Protein AF-A0A938BG58-F1 (afdb_monomer_lite)

pLDDT: mean 95.33, std 8.52, range [51.34, 98.62]

Radius of gyration: 13.66 Å; chains: 1; bounding box: 26×26×47 Å

Structure (mmCIF, N/CA/C/O backbone):
data_AF-A0A938BG58-F1
#
_entry.id   AF-A0A938BG58-F1
#
loop_
_atom_site.group_PDB
_atom_site.id
_atom_site.type_symbol
_atom_site.label_atom_id
_atom_site.label_alt_id
_atom_site.label_comp_id
_atom_site.label_asym_id
_atom_site.label_entity_id
_atom_site.label_seq_id
_atom_site.pdbx_PDB_ins_code
_atom_site.Cartn_x
_atom_site.Cartn_y
_atom_site.Cartn_z
_atom_site.occupancy
_atom_site.B_iso_or_equiv
_atom_site.auth_seq_id
_atom_site.auth_comp_id
_atom_site.auth_asym_id
_atom_site.auth_atom_id
_atom_site.pdbx_PDB_model_num
ATOM 1 N N . MET A 1 1 ? -12.414 11.896 26.233 1.00 51.34 1 MET A N 1
ATOM 2 C CA . MET A 1 1 ? -12.316 11.020 25.038 1.00 51.34 1 MET A CA 1
ATOM 3 C C . MET A 1 1 ? -10.879 11.020 24.533 1.00 51.34 1 MET A C 1
ATOM 5 O O . MET A 1 1 ? -10.391 12.082 24.170 1.00 51.34 1 MET A O 1
ATOM 9 N N . ARG A 1 2 ? -10.176 9.876 24.533 1.00 59.16 2 ARG A N 1
ATOM 10 C CA . ARG A 1 2 ? -8.855 9.774 23.879 1.00 59.16 2 ARG A CA 1
ATOM 11 C C . ARG A 1 2 ? -9.032 10.056 22.381 1.00 59.16 2 ARG A C 1
ATOM 13 O O . ARG A 1 2 ? -9.885 9.432 21.753 1.00 59.16 2 ARG A O 1
ATOM 20 N N . ARG A 1 3 ? -8.262 10.995 21.814 1.00 60.53 3 ARG A N 1
ATOM 21 C CA . ARG A 1 3 ? -8.193 11.199 20.356 1.00 60.53 3 ARG A CA 1
ATOM 22 C C . ARG A 1 3 ? -7.869 9.851 19.702 1.00 60.53 3 ARG A C 1
ATOM 24 O O . ARG A 1 3 ? -6.888 9.217 20.086 1.00 60.53 3 ARG A O 1
ATOM 31 N N . LYS A 1 4 ? -8.688 9.404 18.743 1.00 75.75 4 LYS A N 1
ATOM 32 C CA . LYS A 1 4 ? -8.345 8.237 17.920 1.00 75.75 4 LYS A CA 1
ATOM 33 C C . LYS A 1 4 ? -7.067 8.568 17.153 1.00 75.75 4 LYS A C 1
ATOM 35 O O . LYS A 1 4 ? -7.035 9.550 16.416 1.00 75.75 4 LYS A O 1
ATOM 40 N N . LEU A 1 5 ? -6.022 7.775 17.370 1.00 91.00 5 LEU A N 1
ATOM 41 C CA . LEU A 1 5 ? -4.777 7.882 16.616 1.00 91.00 5 LEU A CA 1
ATOM 42 C C . LEU A 1 5 ? -5.036 7.459 15.163 1.00 91.00 5 LEU A C 1
ATOM 44 O O . LEU A 1 5 ? -5.755 6.486 14.911 1.00 91.00 5 LEU A O 1
ATOM 48 N N . ASN A 1 6 ? -4.462 8.214 14.229 1.00 94.56 6 ASN A N 1
ATOM 49 C CA . ASN A 1 6 ? -4.445 7.868 12.813 1.00 94.56 6 ASN A CA 1
ATOM 50 C C . ASN A 1 6 ? -3.174 7.065 12.534 1.00 94.56 6 ASN A C 1
ATOM 52 O O . ASN A 1 6 ? -2.090 7.483 12.936 1.00 94.56 6 ASN A O 1
ATOM 56 N N . ILE A 1 7 ? -3.308 5.930 11.856 1.00 96.62 7 ILE A N 1
ATOM 57 C CA . ILE A 1 7 ? -2.190 5.062 11.485 1.00 96.62 7 ILE A CA 1
ATOM 58 C C . ILE A 1 7 ? -2.088 5.055 9.963 1.00 96.62 7 ILE A C 1
ATOM 60 O O . ILE A 1 7 ? -3.032 4.674 9.271 1.00 96.62 7 ILE A O 1
ATOM 64 N N . LEU A 1 8 ? -0.937 5.486 9.455 1.00 98.00 8 LEU A N 1
ATOM 65 C CA . LEU A 1 8 ? -0.594 5.453 8.039 1.00 98.00 8 LEU A CA 1
ATOM 66 C C . LEU A 1 8 ? 0.400 4.318 7.795 1.00 98.00 8 LEU A C 1
ATOM 68 O O . LEU A 1 8 ? 1.422 4.241 8.473 1.00 98.00 8 LEU A O 1
ATOM 72 N N . ILE A 1 9 ? 0.103 3.446 6.835 1.00 98.31 9 ILE A N 1
ATOM 73 C CA . ILE A 1 9 ? 0.943 2.299 6.479 1.00 98.31 9 ILE A CA 1
ATOM 74 C C . ILE A 1 9 ? 1.209 2.346 4.978 1.00 98.31 9 ILE A C 1
ATOM 76 O O . ILE A 1 9 ? 0.270 2.450 4.193 1.00 98.31 9 ILE A O 1
ATOM 80 N N . ALA A 1 10 ? 2.475 2.233 4.584 1.00 98.25 10 ALA A N 1
ATOM 81 C CA . ALA A 1 10 ? 2.876 1.948 3.211 1.00 98.25 10 ALA A CA 1
ATOM 82 C C . ALA A 1 10 ? 3.266 0.466 3.102 1.00 98.25 10 ALA A C 1
ATOM 84 O O . ALA A 1 10 ? 3.993 -0.044 3.956 1.00 98.25 10 ALA A O 1
ATOM 85 N N . ALA A 1 11 ? 2.762 -0.240 2.091 1.00 98.19 11 ALA A N 1
ATOM 86 C CA . ALA A 1 11 ? 2.992 -1.671 1.917 1.00 98.19 11 ALA A CA 1
ATOM 87 C C . ALA A 1 11 ? 3.090 -2.076 0.441 1.00 98.19 11 ALA A C 1
ATOM 89 O O . ALA A 1 11 ? 2.687 -1.343 -0.460 1.00 98.19 11 ALA A O 1
ATOM 90 N N . GLY A 1 12 ? 3.576 -3.294 0.206 1.00 97.75 12 GLY A N 1
ATOM 91 C CA . GLY A 1 12 ? 3.718 -3.863 -1.133 1.00 97.75 12 GLY A CA 1
ATOM 92 C C . GLY A 1 12 ? 4.952 -3.351 -1.882 1.00 97.75 12 GLY A C 1
ATOM 93 O O . GLY A 1 12 ? 5.672 -2.484 -1.377 1.00 97.75 12 GLY A O 1
ATOM 94 N N . PRO A 1 13 ? 5.230 -3.923 -3.059 1.00 98.44 13 PRO A N 1
ATOM 95 C CA . PRO A 1 13 ? 6.350 -3.519 -3.890 1.00 98.44 13 PRO A CA 1
ATOM 96 C C . PRO A 1 13 ? 5.992 -2.284 -4.712 1.00 98.44 13 PRO A C 1
ATOM 98 O O . PRO A 1 13 ? 4.822 -2.028 -4.955 1.00 98.44 13 PRO A O 1
ATOM 101 N N . THR A 1 14 ? 6.975 -1.536 -5.193 1.00 98.62 14 THR A N 1
ATOM 102 C CA . THR A 1 14 ? 6.763 -0.515 -6.233 1.00 98.62 14 THR A CA 1
ATOM 103 C C . THR A 1 14 ? 7.322 -1.033 -7.549 1.00 98.62 14 THR A C 1
ATOM 105 O O . THR A 1 14 ? 8.233 -1.853 -7.539 1.00 98.62 14 THR A O 1
ATOM 108 N N . GLN A 1 15 ? 6.769 -0.585 -8.671 1.00 98.44 15 GLN A N 1
ATOM 109 C CA . GLN A 1 15 ? 7.187 -0.970 -10.016 1.00 98.44 15 GLN A CA 1
ATOM 110 C C . GLN A 1 15 ? 7.548 0.294 -10.797 1.00 98.44 15 GLN A C 1
ATOM 112 O O . GLN A 1 15 ? 6.659 1.046 -11.192 1.00 98.44 15 GLN A O 1
ATOM 117 N N . GLU A 1 16 ? 8.842 0.530 -11.008 1.00 98.50 16 GLU A N 1
ATOM 118 C CA . GLU A 1 16 ? 9.353 1.652 -11.800 1.00 98.50 16 GLU A CA 1
ATOM 119 C C . GLU A 1 16 ? 9.462 1.230 -13.270 1.00 98.50 16 GLU A C 1
ATOM 121 O O . GLU A 1 16 ? 10.331 0.411 -13.592 1.00 98.50 16 GLU A O 1
ATOM 126 N N . PRO A 1 17 ? 8.588 1.725 -14.165 1.00 97.69 17 PRO A N 1
ATOM 127 C CA . PRO A 1 17 ? 8.582 1.299 -15.558 1.00 97.69 17 PRO A CA 1
ATOM 128 C C . PRO A 1 17 ? 9.880 1.713 -16.260 1.00 97.69 17 PRO A C 1
ATOM 130 O O . PRO A 1 17 ? 10.293 2.868 -16.191 1.00 97.69 17 PRO A O 1
ATOM 133 N N . ILE A 1 18 ? 10.503 0.76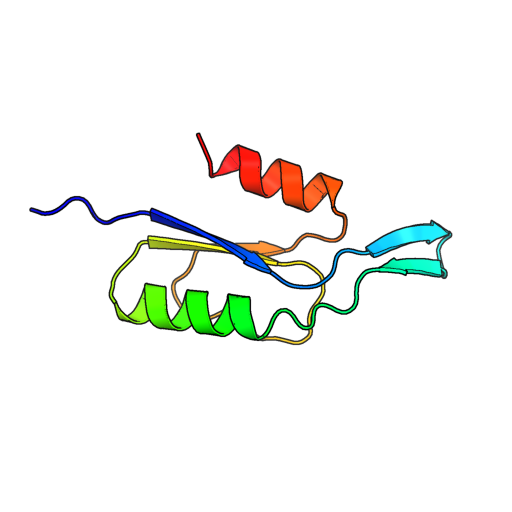2 -16.958 1.00 98.00 18 ILE A N 1
ATOM 134 C CA . ILE A 1 18 ? 11.604 1.019 -17.899 1.00 98.00 18 ILE A CA 1
ATOM 135 C C . ILE A 1 18 ? 11.023 1.189 -19.308 1.00 98.00 18 ILE A C 1
ATOM 137 O O . ILE A 1 18 ? 11.415 2.083 -20.050 1.00 98.00 18 ILE A O 1
ATOM 141 N N . ASP A 1 19 ? 10.078 0.319 -19.663 1.00 97.44 19 ASP A N 1
ATOM 142 C CA . ASP A 1 19 ? 9.347 0.286 -20.929 1.00 97.44 19 ASP A CA 1
ATOM 143 C C . ASP A 1 19 ? 7.993 -0.436 -20.707 1.00 97.44 19 ASP A C 1
ATOM 145 O O . ASP A 1 19 ? 7.690 -0.804 -19.568 1.00 97.44 19 ASP A O 1
ATOM 149 N N . PRO A 1 20 ? 7.144 -0.646 -21.734 1.00 95.88 20 PRO A N 1
ATOM 150 C CA . PRO A 1 20 ? 5.837 -1.285 -21.547 1.00 95.88 20 PRO A CA 1
ATOM 151 C C . PRO A 1 20 ? 5.856 -2.720 -20.991 1.00 95.88 20 PRO A C 1
ATOM 153 O O . PRO A 1 20 ? 4.805 -3.209 -20.581 1.00 95.88 20 PRO A O 1
ATOM 156 N N . LEU A 1 21 ? 7.003 -3.411 -20.999 1.00 97.38 21 LEU A N 1
ATOM 157 C CA . LEU A 1 21 ? 7.133 -4.804 -20.553 1.00 97.38 21 LEU A CA 1
ATOM 158 C C . LEU A 1 21 ? 7.970 -4.949 -19.279 1.00 97.38 21 LEU A C 1
ATOM 160 O O . LEU A 1 21 ? 7.717 -5.847 -18.476 1.00 97.38 21 LEU A O 1
ATOM 164 N N . ARG A 1 22 ? 8.990 -4.108 -19.101 1.00 98.25 22 ARG A N 1
ATOM 165 C CA . ARG A 1 22 ? 9.972 -4.226 -18.019 1.00 98.25 22 ARG A CA 1
ATOM 166 C C . ARG A 1 22 ? 9.818 -3.109 -16.998 1.00 98.25 22 ARG A C 1
ATOM 168 O O . ARG A 1 22 ? 9.593 -1.949 -17.334 1.00 98.25 22 ARG A O 1
ATOM 175 N N . PHE A 1 23 ? 10.052 -3.454 -15.740 1.00 98.19 23 PHE A N 1
ATOM 176 C CA . PHE A 1 23 ? 10.102 -2.512 -14.630 1.00 98.19 23 PHE A CA 1
ATOM 177 C C . PHE A 1 23 ? 11.117 -2.972 -13.582 1.00 98.19 23 PHE A C 1
ATOM 179 O O . PHE A 1 23 ? 11.427 -4.160 -13.479 1.00 98.19 23 PHE A O 1
ATOM 186 N N . ILE A 1 24 ? 11.613 -2.033 -12.781 1.00 98.50 24 ILE A N 1
ATOM 187 C CA . ILE A 1 24 ? 12.399 -2.327 -11.578 1.00 98.50 24 ILE A CA 1
ATOM 188 C C . ILE A 1 24 ? 11.432 -2.420 -10.401 1.00 98.50 24 ILE A C 1
ATOM 190 O O . ILE A 1 24 ? 10.577 -1.557 -10.227 1.00 98.50 24 ILE A O 1
ATOM 194 N N . SER A 1 25 ? 11.560 -3.467 -9.590 1.00 98.25 25 SER A N 1
ATOM 195 C CA . SER A 1 25 ? 10.723 -3.680 -8.408 1.00 98.25 25 SER A CA 1
ATOM 196 C C . SER A 1 25 ? 11.553 -4.144 -7.221 1.00 98.25 25 SER A C 1
ATOM 198 O O . SER A 1 25 ? 12.701 -4.559 -7.366 1.00 98.25 25 SER A O 1
ATOM 200 N N . ASN A 1 26 ? 10.953 -4.090 -6.036 1.00 96.62 26 ASN A N 1
ATOM 201 C CA . ASN A 1 26 ? 11.470 -4.733 -4.832 1.00 96.62 26 ASN A CA 1
ATOM 202 C C . ASN A 1 26 ? 10.689 -6.027 -4.513 1.00 96.62 26 ASN A C 1
ATOM 204 O O . ASN A 1 26 ? 9.625 -6.268 -5.082 1.00 96.62 26 ASN A O 1
ATOM 208 N N . TYR A 1 27 ? 11.225 -6.858 -3.610 1.00 97.00 27 TYR A N 1
ATOM 209 C CA . TYR A 1 27 ? 10.676 -8.180 -3.252 1.00 97.00 27 TYR A CA 1
ATOM 210 C C . TYR A 1 27 ? 9.559 -8.148 -2.196 1.00 97.00 27 TYR A C 1
ATOM 212 O O . TYR A 1 27 ? 9.180 -9.189 -1.658 1.00 97.00 27 TYR A O 1
ATOM 220 N N . SER A 1 28 ? 9.037 -6.971 -1.849 1.00 97.19 28 SER A N 1
ATOM 221 C CA . SER A 1 28 ? 7.969 -6.866 -0.857 1.00 97.19 28 SER A CA 1
ATOM 222 C C . SER A 1 28 ? 6.712 -7.590 -1.335 1.00 97.19 28 SER A C 1
ATOM 224 O O . SER A 1 28 ? 6.203 -7.331 -2.420 1.00 97.19 28 SER A O 1
ATOM 226 N N . THR A 1 29 ? 6.162 -8.462 -0.493 1.00 97.12 29 THR A N 1
ATOM 227 C CA . THR A 1 29 ? 4.857 -9.098 -0.729 1.00 97.12 29 THR A CA 1
ATOM 228 C C . THR A 1 29 ? 3.692 -8.243 -0.226 1.00 97.12 29 THR A C 1
ATOM 230 O O . THR A 1 29 ? 2.540 -8.495 -0.564 1.00 97.12 29 THR A O 1
ATOM 233 N N . GLY A 1 30 ? 3.972 -7.241 0.616 1.00 97.38 30 GLY A N 1
ATOM 234 C CA . GLY A 1 30 ? 2.968 -6.430 1.308 1.00 97.38 30 GLY A CA 1
ATOM 235 C C . GLY A 1 30 ? 2.266 -7.113 2.487 1.00 97.38 30 GLY A C 1
ATOM 236 O O . GLY A 1 30 ? 1.600 -6.417 3.251 1.00 97.38 30 GLY A O 1
ATOM 237 N N . THR A 1 31 ? 2.460 -8.419 2.705 1.00 98.19 31 THR A N 1
ATOM 238 C CA . THR A 1 31 ? 1.726 -9.217 3.706 1.00 98.19 31 THR A CA 1
ATOM 239 C C . THR A 1 31 ? 1.774 -8.614 5.107 1.00 98.19 31 THR A C 1
ATOM 241 O O . THR A 1 31 ? 0.736 -8.436 5.740 1.00 98.19 31 THR A O 1
ATOM 244 N N . ILE A 1 32 ? 2.965 -8.231 5.575 1.00 97.94 32 ILE A N 1
ATOM 245 C CA . ILE A 1 32 ? 3.143 -7.666 6.921 1.00 97.94 32 ILE A CA 1
ATOM 246 C C . ILE A 1 32 ? 2.359 -6.356 7.071 1.00 97.94 32 ILE A C 1
ATOM 248 O O . ILE A 1 32 ? 1.648 -6.171 8.055 1.00 97.94 32 ILE A O 1
ATOM 252 N N . GLY A 1 33 ? 2.427 -5.463 6.080 1.00 98.19 33 GLY A N 1
ATOM 253 C CA . GLY A 1 33 ? 1.703 -4.191 6.122 1.00 98.19 33 GLY A CA 1
ATOM 254 C C . GLY A 1 33 ? 0.181 -4.370 6.138 1.00 98.19 33 GLY A C 1
ATOM 255 O O . GLY A 1 33 ? -0.513 -3.640 6.844 1.00 98.19 33 GLY A O 1
ATOM 256 N N . TYR A 1 34 ? -0.339 -5.371 5.421 1.00 98.56 34 TYR A N 1
ATOM 257 C CA . TYR A 1 34 ? -1.77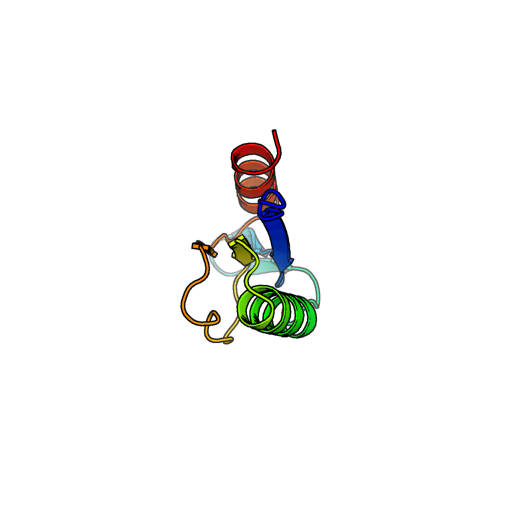0 -5.692 5.405 1.00 98.56 34 TYR A CA 1
ATOM 258 C C . TYR A 1 34 ? -2.252 -6.249 6.749 1.00 98.56 34 TYR A C 1
ATOM 260 O O . TYR A 1 34 ? -3.291 -5.807 7.245 1.00 98.56 34 TYR A O 1
ATOM 268 N N . GLU A 1 35 ? -1.499 -7.160 7.374 1.00 98.56 35 GLU A N 1
ATOM 269 C CA . GLU A 1 35 ? -1.870 -7.696 8.691 1.00 98.56 35 GLU A CA 1
ATOM 270 C C . GLU A 1 35 ? -1.771 -6.629 9.790 1.00 98.56 35 GLU A C 1
ATOM 272 O O . GLU A 1 35 ? -2.666 -6.532 10.631 1.00 98.56 35 GLU A O 1
ATOM 277 N N . ILE A 1 36 ? -0.769 -5.741 9.735 1.00 98.38 36 ILE A N 1
ATOM 278 C CA . ILE A 1 36 ? -0.698 -4.581 10.639 1.00 98.38 36 ILE A CA 1
ATOM 279 C C . ILE A 1 36 ? -1.918 -3.672 10.440 1.00 98.38 36 ILE A C 1
ATOM 281 O O . ILE A 1 36 ? -2.532 -3.250 11.419 1.00 98.38 36 ILE A O 1
ATOM 285 N N . ALA A 1 37 ? -2.310 -3.386 9.193 1.00 98.38 37 ALA A N 1
ATOM 286 C CA . ALA A 1 37 ? -3.471 -2.545 8.899 1.00 98.38 37 ALA A CA 1
ATOM 287 C C . ALA A 1 37 ? -4.778 -3.156 9.427 1.00 98.38 37 ALA A C 1
ATOM 289 O O . ALA A 1 37 ? -5.613 -2.453 10.004 1.00 98.38 37 ALA A O 1
ATOM 290 N N . LYS A 1 38 ? -4.941 -4.471 9.262 1.00 98.31 38 LYS A N 1
ATOM 291 C CA . LYS A 1 38 ? -6.085 -5.237 9.761 1.00 98.31 38 LYS A CA 1
ATOM 292 C C . LYS A 1 38 ? -6.174 -5.186 11.283 1.00 98.31 38 LYS A C 1
ATOM 294 O O . LYS A 1 38 ? -7.227 -4.840 11.816 1.00 98.31 38 LYS A O 1
ATOM 299 N N . GLU A 1 39 ? -5.074 -5.468 11.974 1.00 98.06 39 GLU A N 1
ATOM 300 C CA . GLU A 1 39 ? -5.032 -5.477 13.437 1.00 98.06 39 GLU A CA 1
ATOM 301 C C . GLU A 1 39 ? -5.212 -4.069 14.020 1.00 98.06 39 GLU A C 1
ATOM 303 O O . GLU A 1 39 ? -5.991 -3.859 14.953 1.00 98.06 39 GLU A O 1
ATOM 308 N N . ALA A 1 40 ? -4.580 -3.058 13.420 1.00 97.06 40 ALA A N 1
ATOM 309 C CA . ALA A 1 40 ? -4.800 -1.663 13.781 1.00 97.06 40 ALA A CA 1
ATOM 310 C C . ALA A 1 40 ? -6.282 -1.273 13.641 1.00 97.06 40 ALA A C 1
ATOM 312 O O . ALA A 1 40 ? -6.858 -0.624 14.521 1.00 97.06 40 ALA A O 1
ATOM 313 N N . ARG A 1 41 ? -6.945 -1.712 12.565 1.00 97.12 41 ARG A N 1
ATOM 314 C CA . ARG A 1 41 ? -8.368 -1.433 12.380 1.00 97.12 41 ARG A CA 1
ATOM 315 C C . ARG A 1 41 ? -9.240 -2.159 13.402 1.00 97.12 41 ARG A C 1
ATOM 317 O O . ARG A 1 41 ? -10.198 -1.549 13.892 1.00 97.12 41 ARG A O 1
ATOM 324 N N . ALA A 1 42 ? -8.911 -3.408 13.735 1.00 96.44 42 ALA A N 1
ATOM 325 C CA . ALA A 1 42 ? -9.594 -4.198 14.761 1.00 96.44 42 ALA A CA 1
ATOM 326 C C . ALA A 1 42 ? -9.505 -3.536 16.146 1.00 96.44 42 ALA A C 1
ATOM 328 O O . ALA A 1 42 ? -10.491 -3.495 16.878 1.00 96.44 42 ALA A O 1
ATOM 329 N N . ARG A 1 43 ? -8.373 -2.893 16.457 1.00 95.62 43 ARG A N 1
ATOM 330 C CA . ARG A 1 43 ? -8.168 -2.094 17.682 1.00 95.62 43 ARG A CA 1
ATOM 331 C C . ARG A 1 43 ? -8.879 -0.736 17.685 1.00 95.62 43 ARG A C 1
ATOM 333 O O . ARG A 1 43 ? -8.803 -0.000 18.665 1.00 95.62 43 ARG A O 1
ATOM 340 N N . GLY A 1 44 ? -9.585 -0.389 16.608 1.00 95.06 44 GLY A N 1
ATOM 341 C CA . GLY A 1 44 ? -10.420 0.811 16.530 1.00 95.06 44 GLY A CA 1
ATOM 342 C C . GLY A 1 44 ? -9.703 2.081 16.066 1.00 95.06 44 GLY A C 1
ATOM 343 O O . GLY A 1 44 ? -10.298 3.164 16.150 1.00 95.06 44 GLY A O 1
ATOM 344 N N . TYR A 1 45 ? -8.470 1.968 15.561 1.00 96.19 45 TYR A N 1
ATOM 345 C CA . TYR A 1 45 ? -7.746 3.084 14.948 1.00 96.19 45 TYR A CA 1
ATOM 346 C C . TYR A 1 45 ? -8.332 3.461 13.583 1.00 96.19 45 TYR A C 1
ATOM 348 O O . TYR A 1 45 ? -8.977 2.651 12.910 1.00 96.19 45 TYR A O 1
ATOM 356 N N . ASN A 1 46 ? -8.096 4.707 13.172 1.00 95.75 46 ASN A N 1
ATOM 357 C CA . ASN A 1 46 ? -8.353 5.138 11.803 1.00 95.75 46 ASN A CA 1
ATOM 358 C C . ASN A 1 46 ? -7.119 4.805 10.961 1.00 95.75 46 ASN A C 1
ATOM 360 O O . ASN A 1 46 ? -6.039 5.336 11.219 1.00 95.75 46 ASN A O 1
ATOM 364 N N . VAL A 1 47 ? -7.270 3.896 10.003 1.00 97.69 47 VAL A N 1
ATOM 365 C CA . VAL A 1 47 ? -6.145 3.326 9.257 1.00 97.69 47 VAL A CA 1
ATOM 366 C C . VAL A 1 47 ? -6.212 3.772 7.806 1.00 97.69 47 VAL A C 1
ATOM 368 O O . VAL A 1 47 ? -7.251 3.628 7.161 1.00 97.69 47 VAL A O 1
ATOM 371 N N . THR A 1 48 ? -5.084 4.254 7.296 1.00 98.25 48 THR A N 1
ATOM 372 C CA . THR A 1 48 ? -4.854 4.461 5.869 1.00 98.25 48 THR A CA 1
ATOM 373 C C . THR A 1 48 ? -3.734 3.534 5.413 1.00 98.25 48 THR A C 1
ATOM 375 O O . THR A 1 48 ? -2.620 3.606 5.928 1.00 98.25 48 THR A O 1
ATOM 378 N N . LEU A 1 49 ? -4.028 2.670 4.446 1.00 98.56 49 LEU A N 1
ATOM 379 C CA . LEU A 1 49 ? -3.074 1.772 3.807 1.00 98.56 49 LEU A CA 1
ATOM 380 C C . LEU A 1 49 ? -2.815 2.241 2.374 1.00 98.56 49 LEU A C 1
ATOM 382 O O . LEU A 1 49 ? -3.715 2.231 1.536 1.00 98.56 49 LEU A O 1
ATOM 386 N N . ILE A 1 50 ? -1.576 2.628 2.096 1.00 98.56 50 ILE A N 1
ATOM 387 C CA . ILE A 1 50 ? -1.075 2.909 0.753 1.00 98.56 50 ILE A CA 1
ATOM 388 C C . ILE A 1 50 ? -0.355 1.653 0.277 1.00 98.56 50 ILE A C 1
ATOM 390 O O . ILE A 1 50 ? 0.615 1.227 0.900 1.00 98.56 50 ILE A O 1
ATOM 394 N N . SER A 1 51 ? -0.826 1.038 -0.802 1.00 98.56 51 SER A N 1
ATOM 395 C CA . SER A 1 51 ? -0.284 -0.231 -1.278 1.00 98.56 51 SER A CA 1
ATOM 396 C C . SER A 1 51 ? 0.188 -0.142 -2.712 1.00 98.56 51 SER A C 1
ATOM 398 O O . SER A 1 51 ? -0.573 0.237 -3.602 1.00 98.56 51 SER A O 1
ATOM 400 N N . GLY A 1 52 ? 1.408 -0.613 -2.937 1.00 98.44 52 GLY A N 1
ATOM 401 C CA . GLY A 1 52 ? 1.865 -1.018 -4.255 1.00 98.44 52 GLY A CA 1
ATOM 402 C C . GLY A 1 52 ? 1.108 -2.239 -4.806 1.00 98.44 52 GLY A C 1
ATOM 403 O O . GLY A 1 52 ? 0.243 -2.794 -4.110 1.00 98.44 52 GLY A O 1
ATOM 404 N N . PRO A 1 53 ? 1.391 -2.675 -6.046 1.00 97.75 53 PRO A N 1
ATOM 405 C CA . PRO A 1 53 ? 0.748 -3.828 -6.671 1.00 97.75 53 PRO A CA 1
ATOM 406 C C . PRO A 1 53 ? 0.978 -5.119 -5.878 1.00 97.75 53 PRO A C 1
ATOM 408 O O . PRO A 1 53 ? 2.081 -5.652 -5.822 1.00 97.75 53 PRO A O 1
ATOM 411 N N . THR A 1 54 ? -0.096 -5.650 -5.296 1.00 96.94 5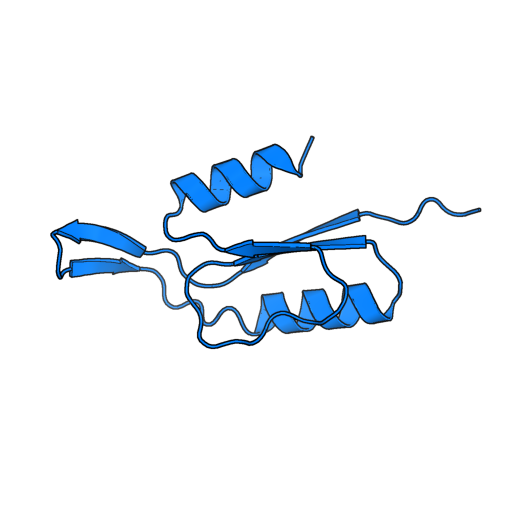4 THR A N 1
ATOM 412 C CA . THR A 1 54 ? -0.126 -6.965 -4.645 1.00 96.94 54 THR A CA 1
ATOM 413 C C . THR A 1 54 ? -1.416 -7.691 -5.027 1.00 96.94 54 THR A C 1
ATOM 415 O O . THR A 1 54 ? -2.376 -7.062 -5.475 1.00 96.94 54 THR A O 1
ATOM 418 N N . GLY A 1 55 ? -1.447 -9.011 -4.836 1.00 96.25 55 GLY A N 1
ATOM 419 C CA . GLY A 1 55 ? -2.672 -9.815 -4.936 1.00 96.25 55 GLY A CA 1
ATOM 420 C C . GLY A 1 55 ? -3.490 -9.860 -3.639 1.00 96.25 55 GLY A C 1
ATOM 421 O O . GLY A 1 55 ? -4.434 -10.638 -3.541 1.00 96.25 55 GLY A O 1
ATOM 422 N N . LEU A 1 56 ? -3.112 -9.084 -2.619 1.00 97.56 56 LEU A N 1
ATOM 423 C CA . LEU A 1 56 ? -3.757 -9.115 -1.310 1.00 97.56 56 LEU A CA 1
ATOM 424 C C . LEU A 1 56 ? -5.057 -8.308 -1.327 1.00 97.56 56 LEU A C 1
ATOM 426 O O . LEU A 1 56 ? -5.149 -7.243 -1.936 1.00 97.56 56 LEU A O 1
ATOM 430 N N . THR A 1 57 ? -6.068 -8.801 -0.614 1.00 97.62 57 THR A N 1
ATOM 431 C CA . THR A 1 57 ? -7.328 -8.070 -0.439 1.00 97.62 57 THR A CA 1
ATOM 432 C C . THR A 1 57 ? -7.177 -7.046 0.689 1.00 97.62 57 THR A C 1
ATOM 434 O O . THR A 1 57 ? -6.812 -7.437 1.801 1.00 97.62 57 THR A O 1
ATOM 437 N N . PRO A 1 58 ? -7.465 -5.752 0.458 1.00 96.88 58 PRO A N 1
ATOM 438 C CA . PRO A 1 58 ? -7.402 -4.744 1.512 1.00 96.88 58 PRO A CA 1
ATOM 439 C C . PRO A 1 58 ? -8.354 -5.070 2.677 1.00 96.88 58 PRO A C 1
ATOM 441 O O . PRO A 1 58 ? -9.507 -5.444 2.434 1.00 96.88 58 PRO A O 1
ATOM 444 N N . PRO A 1 59 ? -7.922 -4.912 3.943 1.00 96.88 59 PRO A N 1
ATOM 445 C CA . PRO A 1 59 ? -8.799 -5.092 5.097 1.00 96.88 59 PRO A CA 1
ATOM 446 C C . PRO A 1 59 ? -10.037 -4.187 5.033 1.00 96.88 59 PRO A C 1
ATOM 448 O O . PRO A 1 59 ? -9.975 -3.043 4.590 1.00 96.88 59 PRO A O 1
ATOM 451 N N . LYS A 1 60 ? -11.187 -4.677 5.506 1.00 96.69 60 LYS A N 1
ATOM 452 C CA . LYS A 1 60 ? -12.434 -3.897 5.494 1.00 96.69 60 LYS A CA 1
ATOM 453 C C . LYS A 1 60 ? -12.365 -2.710 6.458 1.00 96.69 60 LYS A C 1
ATOM 455 O O . LYS A 1 60 ? -11.837 -2.815 7.562 1.00 96.69 60 LYS A O 1
ATOM 460 N N . GLY A 1 61 ? -12.995 -1.601 6.070 1.00 95.94 61 GLY A N 1
ATOM 461 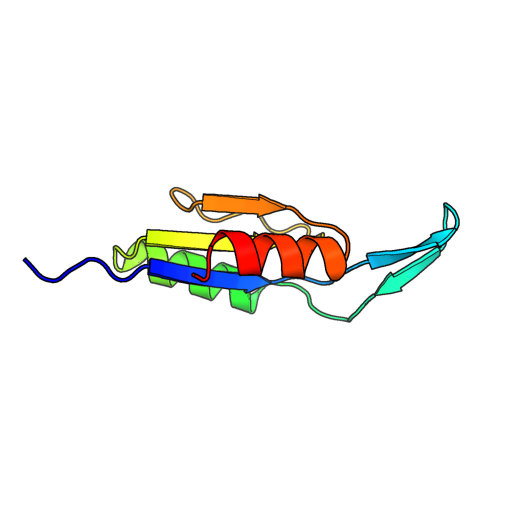C CA . GLY A 1 61 ? -13.187 -0.441 6.943 1.00 95.94 61 GLY A CA 1
ATOM 462 C C . GLY A 1 61 ? -11.935 0.408 7.175 1.00 95.94 61 GLY A C 1
ATOM 463 O O . GLY A 1 61 ? -11.911 1.148 8.158 1.00 95.94 61 GLY A O 1
ATOM 464 N N . ILE A 1 62 ? -10.922 0.297 6.311 1.00 97.62 62 ILE A N 1
ATOM 465 C CA . ILE A 1 62 ? -9.755 1.191 6.262 1.00 97.62 62 ILE A CA 1
ATOM 466 C C . ILE A 1 62 ? -9.827 2.077 5.013 1.00 97.62 62 ILE A C 1
ATOM 468 O O . ILE A 1 62 ? -10.497 1.726 4.041 1.00 97.62 62 ILE A O 1
ATOM 472 N N . ASN A 1 63 ? -9.092 3.187 5.006 1.00 97.62 63 ASN A N 1
ATOM 473 C CA . ASN A 1 63 ? -8.843 3.943 3.783 1.00 97.62 63 ASN A CA 1
ATOM 474 C C . ASN A 1 63 ? -7.744 3.240 2.985 1.00 97.62 63 ASN A C 1
ATOM 476 O O . ASN A 1 63 ? -6.673 2.967 3.525 1.00 97.62 63 ASN A O 1
ATOM 480 N N . PHE A 1 64 ? -7.987 2.958 1.710 1.00 98.25 64 PHE A N 1
ATOM 481 C CA . PHE A 1 64 ? -7.029 2.260 0.861 1.00 98.25 64 PHE A CA 1
ATOM 482 C C . PHE A 1 64 ? -6.661 3.109 -0.352 1.00 98.25 64 PHE A C 1
ATOM 484 O O . PHE A 1 64 ? -7.542 3.601 -1.056 1.00 98.25 64 PHE A O 1
ATOM 491 N N . LEU A 1 65 ? -5.362 3.263 -0.604 1.00 98.38 65 LEU A N 1
ATOM 492 C CA . LEU A 1 65 ? -4.833 3.934 -1.784 1.00 98.38 65 LEU A CA 1
ATOM 493 C C . LEU A 1 65 ? -3.901 2.978 -2.527 1.00 98.38 65 LEU A C 1
ATOM 495 O O . LEU A 1 65 ? -2.835 2.627 -2.024 1.00 98.38 65 LEU A O 1
ATOM 499 N N . ARG A 1 66 ? -4.285 2.577 -3.739 1.00 98.19 66 ARG A N 1
ATOM 500 C CA . ARG A 1 66 ? -3.407 1.806 -4.620 1.00 98.19 66 ARG A CA 1
ATOM 501 C C . ARG A 1 66 ? -2.458 2.745 -5.359 1.00 98.19 66 ARG A C 1
ATOM 503 O O . ARG A 1 66 ? -2.895 3.753 -5.905 1.00 98.19 66 ARG A O 1
ATOM 510 N N . VAL A 1 67 ? -1.187 2.378 -5.398 1.00 98.56 67 VAL A N 1
ATOM 511 C CA . VAL A 1 67 ? -0.124 3.057 -6.145 1.00 98.56 67 VAL A CA 1
ATOM 512 C C . VAL A 1 67 ? 0.662 2.031 -6.956 1.00 98.56 67 VAL A C 1
ATOM 514 O O . VAL A 1 67 ? 0.540 0.826 -6.728 1.00 98.56 67 VAL A O 1
ATOM 517 N N . GLN A 1 68 ? 1.450 2.499 -7.914 1.00 98.25 68 GLN A N 1
ATOM 518 C CA . GLN A 1 68 ? 2.330 1.663 -8.724 1.00 98.25 68 GLN A CA 1
ATOM 519 C C . GLN A 1 68 ? 3.797 2.014 -8.495 1.00 98.25 68 GLN A C 1
ATOM 521 O O . GLN A 1 68 ? 4.591 1.122 -8.213 1.00 98.25 68 GLN A O 1
ATOM 526 N N . THR A 1 69 ? 4.144 3.299 -8.553 1.00 98.62 69 THR A N 1
ATOM 527 C CA . THR A 1 69 ? 5.534 3.766 -8.442 1.00 98.62 69 THR A CA 1
ATOM 528 C C . THR A 1 69 ? 5.867 4.267 -7.038 1.00 98.62 69 THR A C 1
ATOM 530 O O . THR A 1 69 ? 4.991 4.628 -6.245 1.00 98.62 69 THR A O 1
ATOM 533 N N . ALA A 1 70 ? 7.157 4.344 -6.728 1.00 98.44 70 ALA A N 1
ATOM 534 C CA . ALA A 1 70 ? 7.686 4.939 -5.510 1.00 98.44 70 ALA A CA 1
ATOM 535 C C . ALA A 1 70 ? 7.332 6.426 -5.412 1.00 98.44 70 ALA A C 1
ATOM 537 O O . ALA A 1 70 ? 7.031 6.916 -4.323 1.00 98.44 70 ALA A O 1
ATOM 538 N N . LEU A 1 71 ? 7.291 7.135 -6.546 1.00 98.44 71 LEU A N 1
ATOM 539 C CA . LEU A 1 71 ? 6.850 8.528 -6.586 1.00 98.44 71 LEU A CA 1
ATOM 540 C C . LEU A 1 71 ? 5.386 8.660 -6.143 1.00 98.44 71 LEU A C 1
ATOM 542 O O . LEU A 1 71 ? 5.100 9.443 -5.239 1.00 98.44 71 LEU A O 1
ATOM 546 N N . GLN A 1 72 ? 4.488 7.843 -6.700 1.00 98.62 72 GLN A N 1
ATOM 54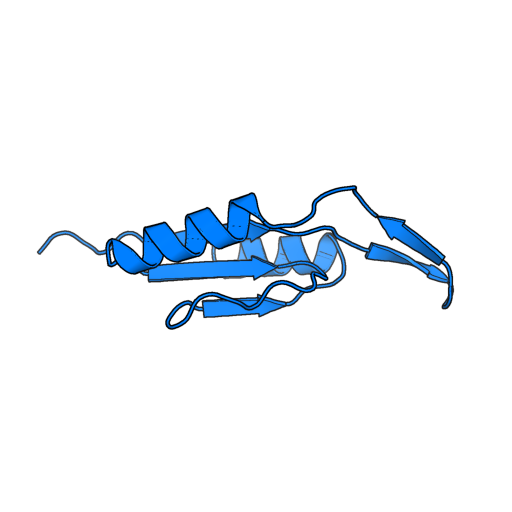7 C CA . GLN A 1 72 ? 3.077 7.820 -6.301 1.00 98.62 72 GLN A CA 1
ATOM 548 C C . GLN A 1 72 ? 2.908 7.414 -4.831 1.00 98.62 72 GLN A C 1
ATOM 550 O O . GLN A 1 72 ? 2.080 7.983 -4.119 1.00 98.62 72 GLN A O 1
ATOM 555 N N . MET A 1 73 ? 3.704 6.451 -4.349 1.00 98.44 73 MET A N 1
ATOM 556 C CA . MET A 1 73 ? 3.698 6.057 -2.939 1.00 98.44 73 MET A CA 1
ATOM 557 C C . MET A 1 73 ? 4.093 7.226 -2.032 1.00 98.44 73 MET A C 1
ATOM 559 O O . MET A 1 73 ? 3.394 7.504 -1.059 1.00 98.44 73 MET A O 1
ATOM 563 N N . ARG A 1 74 ? 5.165 7.949 -2.373 1.00 98.31 74 ARG A N 1
ATOM 564 C CA . ARG A 1 74 ? 5.626 9.138 -1.644 1.00 98.31 74 ARG A CA 1
ATOM 565 C C . ARG A 1 74 ? 4.568 10.240 -1.624 1.00 98.31 74 ARG A C 1
ATOM 567 O O . ARG A 1 74 ? 4.309 10.816 -0.574 1.00 98.31 74 ARG A O 1
ATOM 574 N N . GLU A 1 75 ? 3.941 10.524 -2.761 1.00 98.12 75 GLU A N 1
ATOM 575 C CA . GLU A 1 75 ? 2.858 11.511 -2.858 1.00 98.12 75 GLU A CA 1
ATOM 576 C C . GLU A 1 75 ? 1.653 11.117 -2.004 1.00 98.12 75 GLU A C 1
ATOM 578 O O . GLU A 1 75 ? 1.107 11.946 -1.273 1.00 98.12 75 GLU A O 1
ATOM 583 N N . GLY A 1 76 ? 1.282 9.835 -2.032 1.00 97.62 76 GLY A N 1
ATOM 584 C CA . GLY A 1 76 ? 0.274 9.277 -1.142 1.00 97.62 76 GLY A CA 1
ATOM 585 C C . GLY A 1 76 ? 0.640 9.500 0.323 1.00 97.62 76 GLY A C 1
ATOM 586 O O . GLY A 1 76 ? -0.183 10.002 1.083 1.00 97.62 76 GLY A O 1
ATOM 587 N N . VAL A 1 77 ? 1.874 9.178 0.723 1.00 97.88 77 VAL A N 1
ATOM 588 C CA . VAL A 1 77 ? 2.334 9.356 2.109 1.00 97.88 77 VAL A CA 1
ATOM 589 C C . VAL A 1 77 ? 2.239 10.823 2.516 1.00 97.88 77 VAL A C 1
ATOM 591 O O . VAL A 1 77 ? 1.579 11.126 3.505 1.00 97.88 77 VAL A O 1
ATOM 594 N N . ASN A 1 78 ? 2.790 11.735 1.716 1.00 97.12 78 ASN A N 1
ATOM 595 C CA . ASN A 1 78 ? 2.772 13.175 1.989 1.00 97.12 78 ASN A CA 1
ATOM 596 C C . ASN A 1 78 ? 1.352 13.755 2.063 1.00 97.12 78 ASN A C 1
ATOM 598 O O . ASN A 1 78 ? 1.104 14.720 2.779 1.00 97.12 78 ASN A O 1
ATOM 602 N N . ARG A 1 79 ? 0.388 13.171 1.342 1.00 95.31 79 ARG A N 1
ATOM 603 C CA . ARG A 1 79 ? -1.018 13.587 1.417 1.00 95.31 79 ARG A CA 1
ATOM 604 C C . ARG A 1 79 ? -1.637 13.317 2.793 1.00 95.31 79 ARG A C 1
ATOM 606 O O . ARG A 1 79 ? -2.492 14.090 3.228 1.00 95.31 79 ARG A O 1
ATOM 613 N N . PHE A 1 80 ? -1.255 12.219 3.446 1.00 93.44 80 PHE A N 1
ATOM 614 C CA . PHE A 1 80 ? -1.846 11.771 4.714 1.00 93.44 80 PHE A CA 1
ATOM 615 C C . PHE A 1 80 ? -0.972 12.055 5.940 1.00 93.44 80 PHE A C 1
ATOM 617 O O . PHE A 1 80 ? -1.499 12.103 7.052 1.00 93.44 80 PHE A O 1
ATOM 624 N N . PHE A 1 81 ? 0.330 12.252 5.748 1.00 90.06 81 PHE A N 1
ATOM 625 C CA . PHE A 1 81 ? 1.292 12.613 6.782 1.00 90.06 81 PHE A CA 1
ATOM 626 C C . PHE A 1 81 ? 1.571 14.119 6.700 1.00 90.06 81 PHE A C 1
ATOM 628 O O . PHE A 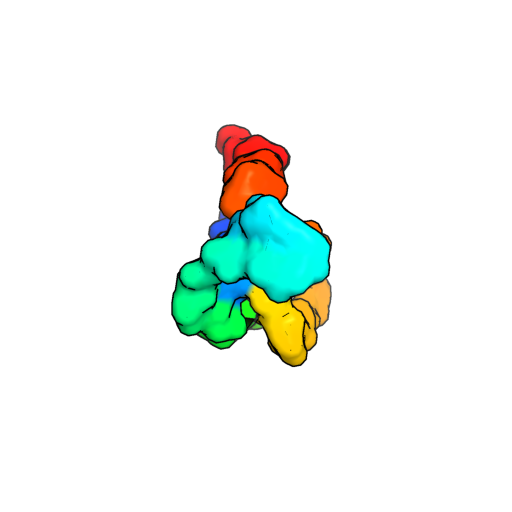1 81 ? 2.397 14.557 5.901 1.00 90.06 81 PHE A O 1
ATOM 635 N N . LYS A 1 82 ? 0.813 14.901 7.476 1.00 70.69 82 LYS A N 1
ATOM 636 C CA . LYS A 1 82 ? 0.995 16.350 7.641 1.00 70.69 82 LYS A CA 1
ATOM 637 C C . LYS A 1 82 ? 1.759 16.653 8.917 1.00 70.69 82 LYS A C 1
ATOM 639 O O . LYS A 1 82 ? 1.413 16.017 9.939 1.00 70.69 82 LYS A O 1
#

Foldseek 3Di:
DPPQDEEEFEFEKAWDDPDPPHTDIDPTQRVVRQVVQQVSVVVPHAYEYEYADHPDDHHPPHHYHYDHHPVRSVVVCVVVPD

Secondary structure (DSSP, 8-state):
-PPPPEEEEEES--EEESSSS-EEE----SHHHHHHHHHHHHTT-EEEEEE-S-SPPPPTTSEEEE--SHHHHHHHHHHH--

Sequence (82 aa):
MRRKLNILIAAGPTQEPIDPLRFISNYSTGTIGYEIAKEARARGYNVTLISGPTGLTPPKGINFLRVQTALQMREGVNRFFK